Protein AF-J0C0W8-F1 (afdb_monomer_lite)

pLDDT: mean 83.26, std 13.8, range [44.22, 98.31]

Radius of gyration: 38.67 Å; chains: 1; bounding box: 86×27×111 Å

Sequence (160 aa):
MNKLSSDLSVNLEHGIELGINALSVILSKNPVTRPFALILQGLKPLLKDLLTLLPNIINSFFRNEEKECTKLENLIEVRVMPEIQHKLKKVLPGLFNEALQNSLKSLKDRCELEITHKKQEIALAQKEKEKHLNDLEVQKQALENKINALSDLEQQYLKD

Secondary structure (DSSP, 8-state):
-HHHHHHHHHHHHHHHHHHHHHHHHHHHTSTTTHHHHHHHHHTHHHHHHHHHHHHHHHTTSTT-HHHHHHHHHHHIIIIIHHHHHHHHHHHHHHHHHHHHHHHHHHHHHHHHHHHHHHHHHHHHHHHHHHHHHHHHHHHHHHHHHHHHHHHHHHHHHTT-

Organism: NCBI:txid992050

Foldseek 3Di:
DVVVLVVVLVVVLVVLVVVLVVVLVVQCVDLVSNLVSQVSVLCSVVVNVLSVVVSVLVVQPDDDHPVSVVVSVVCCVVPVVVVSVVVCVVRVVVSNVVSVVVSVVVVVVVVVVVVVVVVVVVVVVVVVVVVVVVVVVVVVVVVVVVVVVVVVVVVVVVVD

Structure (mmCIF, N/CA/C/O backbone):
data_AF-J0C0W8-F1
#
_entry.id   AF-J0C0W8-F1
#
loop_
_atom_site.group_PDB
_atom_site.id
_atom_site.type_symbol
_atom_site.label_atom_id
_atom_site.label_alt_id
_atom_site.label_comp_id
_atom_site.label_asym_id
_atom_site.label_entity_id
_atom_site.label_seq_id
_atom_site.pdbx_PDB_ins_code
_atom_site.Cartn_x
_atom_site.Cartn_y
_atom_site.Cartn_z
_atom_site.occupancy
_atom_site.B_iso_or_equiv
_atom_site.auth_seq_id
_atom_site.auth_comp_id
_atom_site.auth_asym_id
_atom_site.auth_atom_id
_atom_site.pdbx_PDB_model_num
ATOM 1 N N . MET A 1 1 ? 32.011 -12.591 -40.937 1.00 44.22 1 MET A N 1
ATOM 2 C CA . MET A 1 1 ? 31.834 -11.550 -39.897 1.00 44.22 1 MET A CA 1
ATOM 3 C C . MET A 1 1 ? 30.375 -11.371 -39.458 1.00 44.22 1 MET A C 1
ATOM 5 O O . MET A 1 1 ? 30.163 -11.284 -38.260 1.00 44.22 1 MET A O 1
ATOM 9 N N . ASN A 1 2 ? 29.364 -11.437 -40.342 1.00 50.75 2 ASN A N 1
ATOM 10 C CA . ASN A 1 2 ? 27.946 -11.239 -39.956 1.00 50.75 2 ASN A CA 1
ATOM 11 C C . ASN A 1 2 ? 27.383 -12.238 -38.922 1.00 50.75 2 ASN A C 1
ATOM 13 O O . ASN A 1 2 ? 26.553 -11.856 -38.109 1.00 50.75 2 ASN A O 1
ATOM 17 N N . LYS A 1 3 ? 27.854 -13.493 -38.915 1.00 48.34 3 LYS A N 1
ATOM 18 C CA . LYS A 1 3 ? 27.321 -14.554 -38.039 1.00 48.34 3 LYS A CA 1
ATOM 19 C C . LYS A 1 3 ? 27.706 -14.392 -36.557 1.00 48.34 3 LYS A C 1
ATOM 21 O O . LYS A 1 3 ? 26.943 -14.776 -35.686 1.00 48.34 3 LYS A O 1
ATOM 26 N N . LEU A 1 4 ? 28.866 -13.786 -36.279 1.00 48.06 4 LEU A N 1
ATOM 27 C CA . LEU A 1 4 ? 29.389 -13.578 -34.918 1.00 48.06 4 LEU A CA 1
ATOM 28 C C . LEU A 1 4 ? 28.708 -12.393 -34.220 1.00 48.06 4 LEU A C 1
ATOM 30 O O . LEU A 1 4 ? 28.414 -12.452 -33.033 1.00 48.06 4 LEU A O 1
ATOM 34 N N . SER A 1 5 ? 28.415 -11.332 -34.979 1.00 50.00 5 SER A N 1
ATOM 35 C CA . SER A 1 5 ? 27.689 -10.162 -34.476 1.00 50.00 5 SER A CA 1
ATOM 36 C C . SER A 1 5 ? 26.221 -10.492 -34.174 1.00 50.00 5 SER A C 1
ATOM 38 O O . SER A 1 5 ? 25.700 -10.049 -33.153 1.00 50.00 5 SER A O 1
ATOM 40 N N . SER A 1 6 ? 25.580 -11.339 -34.992 1.00 54.97 6 SER A N 1
ATOM 41 C CA . SER A 1 6 ? 24.215 -11.811 -34.728 1.00 54.97 6 SER A CA 1
ATOM 42 C C . SER A 1 6 ? 24.132 -12.754 -33.523 1.00 54.97 6 SER A C 1
ATOM 44 O O . SER A 1 6 ? 23.242 -12.581 -32.697 1.00 54.97 6 SER A O 1
ATOM 46 N N . ASP A 1 7 ? 25.064 -13.704 -33.372 1.00 55.84 7 ASP A N 1
ATOM 47 C CA . ASP A 1 7 ? 25.070 -14.637 -32.227 1.00 55.84 7 ASP A CA 1
ATOM 48 C C . ASP A 1 7 ? 25.348 -13.927 -30.894 1.00 55.84 7 ASP A C 1
ATOM 50 O O . ASP A 1 7 ? 24.752 -14.255 -29.867 1.00 55.84 7 ASP A O 1
ATOM 54 N N . LEU A 1 8 ? 26.232 -12.923 -30.901 1.00 57.09 8 LEU A N 1
ATOM 55 C CA . LEU A 1 8 ? 26.530 -12.113 -29.719 1.00 57.09 8 LEU A CA 1
ATOM 56 C C . LEU A 1 8 ? 25.330 -11.236 -29.323 1.00 57.09 8 LEU A C 1
ATOM 58 O O . LEU A 1 8 ? 25.002 -11.147 -28.143 1.00 57.09 8 LEU A O 1
ATOM 62 N N . SER A 1 9 ? 24.647 -10.633 -30.304 1.00 55.56 9 SER A N 1
ATOM 63 C CA . SER A 1 9 ? 23.453 -9.809 -30.074 1.00 55.56 9 SER A CA 1
ATOM 64 C C . SER A 1 9 ? 22.295 -10.616 -29.478 1.00 55.56 9 SER A C 1
ATOM 66 O O . SER A 1 9 ? 21.651 -10.154 -28.539 1.00 55.56 9 SER A O 1
ATOM 68 N N . VAL A 1 10 ? 22.044 -11.827 -29.989 1.00 59.91 10 VAL A N 1
ATOM 69 C CA . VAL A 1 10 ? 20.945 -12.695 -29.526 1.00 59.91 10 VAL A CA 1
ATOM 70 C C . VAL A 1 10 ? 21.222 -13.251 -28.123 1.00 59.91 10 VAL A C 1
ATOM 72 O O . VAL A 1 10 ? 20.333 -13.237 -27.270 1.00 59.91 10 VAL A O 1
ATOM 75 N N . ASN A 1 11 ? 22.459 -13.677 -27.839 1.00 65.94 11 ASN A N 1
ATOM 76 C CA . ASN A 1 11 ? 22.836 -14.156 -26.503 1.00 65.94 11 ASN A CA 1
ATOM 77 C C . ASN A 1 11 ? 22.800 -13.045 -25.442 1.00 65.94 11 ASN A C 1
ATOM 79 O O . ASN A 1 11 ? 22.401 -13.292 -24.303 1.00 65.94 11 ASN A O 1
ATOM 83 N N . LEU A 1 12 ? 23.180 -11.817 -25.807 1.00 67.44 12 LEU A N 1
ATOM 84 C CA . LEU A 1 12 ? 23.173 -10.682 -24.888 1.00 67.44 12 LEU A CA 1
ATOM 85 C C . LEU A 1 12 ? 21.748 -10.209 -24.563 1.00 67.44 12 LEU A C 1
ATOM 87 O O . LEU A 1 12 ? 21.450 -9.934 -23.400 1.00 67.44 12 LEU A O 1
ATOM 91 N N . GLU A 1 13 ? 20.850 -10.172 -25.554 1.00 72.25 13 GLU A N 1
ATOM 92 C CA . GLU A 1 13 ? 19.434 -9.861 -25.322 1.00 72.25 13 GLU A CA 1
ATOM 93 C C . GLU A 1 13 ? 18.785 -10.883 -24.384 1.00 72.25 13 GLU A C 1
ATOM 95 O O . GLU A 1 13 ? 18.139 -10.505 -23.402 1.00 72.25 13 GLU A O 1
ATOM 100 N N . HIS A 1 14 ? 19.016 -12.173 -24.636 1.00 78.75 14 HIS A N 1
ATOM 101 C CA . HIS A 1 14 ? 18.464 -13.237 -23.806 1.00 78.75 14 HIS A CA 1
ATOM 102 C C . HIS A 1 14 ? 19.017 -13.208 -22.370 1.00 78.75 14 HIS A C 1
ATOM 104 O O . HIS A 1 14 ? 18.257 -13.347 -21.410 1.00 78.75 14 HIS A O 1
ATOM 110 N N . GLY A 1 15 ? 20.320 -12.960 -22.202 1.00 77.31 15 GLY A N 1
ATOM 111 C CA . GLY A 1 15 ? 20.959 -12.857 -20.887 1.00 77.31 15 GLY A CA 1
ATOM 112 C C . GLY A 1 15 ? 20.448 -11.678 -20.054 1.00 77.31 15 GLY A C 1
ATOM 113 O O . GLY A 1 15 ? 20.179 -11.832 -18.861 1.00 77.31 15 GLY A O 1
ATOM 114 N N . ILE A 1 16 ? 20.247 -10.514 -20.677 1.00 77.81 16 ILE A N 1
ATOM 115 C CA . ILE A 1 16 ? 19.684 -9.334 -20.004 1.00 77.81 16 ILE A CA 1
ATOM 116 C C . ILE A 1 16 ? 18.225 -9.572 -19.622 1.00 77.81 16 ILE A C 1
ATOM 118 O O . ILE A 1 16 ? 17.816 -9.238 -18.511 1.00 77.81 16 ILE A O 1
ATOM 122 N N . GLU A 1 17 ? 17.442 -10.193 -20.503 1.00 83.06 17 GLU A N 1
ATOM 123 C CA . GLU A 1 17 ? 16.052 -10.532 -20.216 1.00 83.06 17 GLU A CA 1
ATOM 124 C C . GLU A 1 17 ? 15.927 -11.509 -19.035 1.00 83.06 17 GLU A C 1
ATOM 126 O O . GLU A 1 17 ? 15.124 -11.276 -18.127 1.00 83.06 17 GLU A O 1
ATOM 131 N N . LEU A 1 18 ? 16.764 -12.550 -18.991 1.00 84.50 18 LEU A N 1
ATOM 132 C CA . LEU A 1 18 ? 16.840 -13.479 -17.860 1.00 84.50 18 LEU A CA 1
ATOM 133 C C . LEU A 1 18 ? 17.275 -12.781 -16.565 1.00 84.50 18 LEU A C 1
ATOM 135 O O . LEU A 1 18 ? 16.657 -12.999 -15.521 1.00 84.50 18 LEU A O 1
ATOM 139 N N . GLY A 1 19 ? 18.289 -11.915 -16.627 1.00 83.12 19 GLY A N 1
ATOM 140 C CA . GLY A 1 19 ? 18.783 -11.163 -15.473 1.00 83.12 19 GLY A CA 1
ATOM 141 C C . GLY A 1 19 ? 17.731 -10.219 -14.886 1.00 83.12 19 GLY A C 1
ATOM 142 O O . GLY A 1 19 ? 17.496 -10.235 -13.678 1.00 83.12 19 GLY A O 1
ATOM 143 N N . ILE A 1 20 ? 17.038 -9.451 -15.734 1.00 85.31 20 ILE A N 1
ATOM 144 C CA . ILE A 1 20 ? 15.926 -8.576 -15.332 1.00 85.31 20 ILE A CA 1
ATOM 145 C C . ILE A 1 20 ? 14.825 -9.394 -14.660 1.00 85.31 20 ILE A C 1
ATOM 147 O O . ILE A 1 20 ? 14.388 -9.049 -13.565 1.00 85.31 20 ILE A O 1
ATOM 151 N N . ASN A 1 21 ? 14.398 -10.494 -15.285 1.00 86.19 21 ASN A N 1
ATOM 152 C CA . ASN A 1 21 ? 13.320 -11.323 -14.752 1.00 86.19 21 ASN A CA 1
ATOM 153 C C . ASN A 1 21 ? 13.704 -11.936 -13.394 1.00 86.19 21 ASN A C 1
ATOM 155 O O . ASN A 1 21 ? 12.905 -11.895 -12.457 1.00 86.19 21 ASN A O 1
ATOM 159 N N . ALA A 1 22 ? 14.931 -12.445 -13.253 1.00 87.31 22 ALA A N 1
ATOM 160 C CA . ALA A 1 22 ? 15.430 -12.997 -11.996 1.00 87.31 22 ALA A CA 1
ATOM 161 C C . ALA A 1 22 ? 15.478 -11.937 -10.883 1.00 87.31 22 ALA A C 1
ATOM 163 O O . ALA A 1 22 ? 14.977 -12.167 -9.780 1.00 87.31 22 ALA A O 1
ATOM 164 N N . LEU A 1 23 ? 16.014 -10.750 -11.179 1.00 85.44 23 LEU A N 1
ATOM 165 C CA . LEU A 1 23 ? 16.079 -9.640 -10.229 1.00 85.44 23 LEU A CA 1
ATOM 166 C C . LEU A 1 23 ? 14.687 -9.124 -9.856 1.00 85.44 23 LEU A C 1
ATOM 168 O O . LEU A 1 23 ? 14.426 -8.893 -8.678 1.00 85.44 23 LEU A O 1
ATOM 172 N N . SER A 1 24 ? 13.760 -9.012 -10.810 1.00 88.06 24 SER A N 1
ATOM 173 C CA . SER A 1 24 ? 12.370 -8.642 -10.526 1.00 88.06 24 SER A CA 1
ATOM 174 C C . SER A 1 24 ? 11.698 -9.645 -9.591 1.00 88.06 24 SER A C 1
ATOM 176 O O . SER A 1 24 ? 11.025 -9.230 -8.648 1.00 88.06 24 SER A O 1
ATOM 178 N N . VAL A 1 25 ? 11.908 -10.951 -9.791 1.00 89.44 25 VAL A N 1
ATOM 179 C CA . VAL A 1 25 ? 11.382 -11.982 -8.883 1.00 89.44 25 VAL A CA 1
ATOM 180 C C . VAL A 1 25 ? 11.968 -11.812 -7.482 1.00 89.44 25 VAL A C 1
ATOM 182 O O . VAL A 1 25 ? 11.212 -11.798 -6.513 1.00 89.44 25 VAL A O 1
ATOM 185 N N . ILE A 1 26 ? 13.282 -11.623 -7.356 1.00 88.44 26 ILE A N 1
ATOM 186 C CA . ILE A 1 26 ? 13.944 -11.434 -6.056 1.00 88.44 26 ILE A CA 1
ATOM 187 C C . ILE A 1 26 ? 13.412 -10.180 -5.345 1.00 88.44 26 ILE A C 1
ATOM 189 O O . ILE A 1 26 ? 13.010 -10.257 -4.185 1.00 88.44 26 ILE A O 1
ATOM 193 N N . LEU A 1 27 ? 13.338 -9.047 -6.046 1.00 86.12 27 LEU A N 1
ATOM 194 C CA . LEU A 1 27 ? 12.874 -7.772 -5.494 1.00 86.12 27 LEU A CA 1
ATOM 195 C C . LEU A 1 27 ? 11.382 -7.791 -5.138 1.00 86.12 27 LEU A C 1
ATOM 197 O O . LEU A 1 27 ? 10.968 -7.122 -4.194 1.00 86.12 27 LEU A O 1
ATOM 201 N N . SER A 1 28 ? 10.567 -8.572 -5.849 1.00 86.94 28 SER A N 1
ATOM 202 C CA . SER A 1 28 ? 9.129 -8.683 -5.572 1.00 86.94 28 SER A CA 1
ATOM 203 C C . SER A 1 28 ? 8.798 -9.426 -4.271 1.00 86.94 28 SER A C 1
ATOM 205 O O . SER A 1 28 ? 7.698 -9.255 -3.744 1.00 86.94 28 SER A O 1
ATOM 207 N N . LYS A 1 29 ? 9.739 -10.215 -3.727 1.00 88.31 29 LYS A N 1
ATOM 208 C CA . LYS A 1 29 ? 9.533 -11.002 -2.499 1.00 88.31 29 LYS A CA 1
ATOM 209 C C . LYS A 1 29 ? 9.468 -10.153 -1.232 1.00 88.31 29 LYS A C 1
ATOM 211 O O . LYS A 1 29 ? 8.808 -10.555 -0.279 1.00 88.31 29 LYS A O 1
ATOM 216 N N . ASN A 1 30 ? 10.141 -9.004 -1.198 1.00 82.06 30 ASN A N 1
ATOM 217 C CA . ASN A 1 30 ? 10.131 -8.114 -0.041 1.00 82.06 30 ASN A CA 1
ATOM 218 C C . ASN A 1 30 ? 9.236 -6.889 -0.328 1.00 82.06 30 ASN A C 1
ATOM 220 O O . ASN A 1 30 ? 9.442 -6.214 -1.340 1.00 82.06 30 ASN A O 1
ATOM 224 N N . PRO A 1 31 ? 8.259 -6.563 0.545 1.00 78.56 31 PRO A N 1
ATOM 225 C CA . PRO A 1 31 ? 7.378 -5.406 0.377 1.00 78.56 31 PRO A CA 1
ATOM 226 C C . PRO A 1 31 ? 8.115 -4.081 0.155 1.00 78.56 31 PRO A C 1
ATOM 228 O O . PRO A 1 31 ? 7.641 -3.248 -0.612 1.00 78.56 31 PRO A O 1
ATOM 231 N N 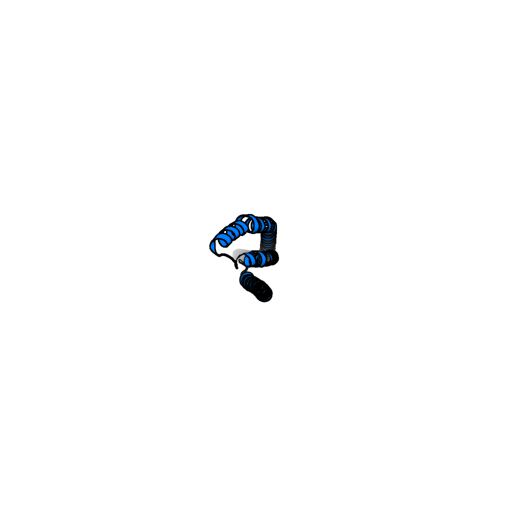. VAL A 1 32 ? 9.280 -3.902 0.786 1.00 80.31 32 VAL A N 1
ATOM 232 C CA . VAL A 1 32 ? 10.105 -2.689 0.674 1.00 80.31 32 VAL A CA 1
ATOM 233 C C . VAL A 1 32 ? 10.734 -2.579 -0.711 1.00 80.31 32 VAL A C 1
ATOM 235 O O . VAL A 1 32 ? 10.852 -1.485 -1.255 1.00 80.31 32 VAL A O 1
ATOM 238 N N . THR A 1 33 ? 11.119 -3.710 -1.307 1.00 83.94 33 THR A N 1
ATOM 239 C CA . THR A 1 33 ? 11.811 -3.726 -2.601 1.00 83.94 33 THR A CA 1
ATOM 240 C C . THR A 1 33 ? 10.885 -3.938 -3.796 1.00 83.94 33 THR A C 1
ATOM 242 O O . THR A 1 33 ? 11.288 -3.730 -4.940 1.00 83.94 33 THR A O 1
ATOM 245 N N . ARG A 1 34 ? 9.625 -4.305 -3.548 1.00 83.31 34 ARG A N 1
ATOM 246 C CA . ARG A 1 34 ? 8.601 -4.542 -4.571 1.00 83.31 34 ARG A CA 1
ATOM 247 C C . ARG A 1 34 ? 8.396 -3.370 -5.547 1.00 83.31 34 ARG A C 1
ATOM 249 O O . ARG A 1 34 ? 8.247 -3.651 -6.736 1.00 83.31 34 ARG A O 1
ATOM 256 N N . PRO A 1 35 ? 8.444 -2.088 -5.131 1.00 83.56 35 PRO A N 1
ATOM 257 C CA . PRO A 1 35 ? 8.370 -0.959 -6.062 1.00 83.56 35 PRO A CA 1
ATOM 258 C C . PRO A 1 35 ? 9.507 -0.960 -7.095 1.00 83.56 35 PRO A C 1
ATOM 260 O O . PRO A 1 35 ? 9.282 -0.670 -8.268 1.00 83.56 35 PRO A O 1
ATOM 263 N N . PHE A 1 36 ? 10.717 -1.366 -6.698 1.00 83.06 36 PHE A N 1
ATOM 264 C CA . PHE A 1 36 ? 11.862 -1.447 -7.609 1.00 83.06 36 PHE A CA 1
ATOM 265 C C . PHE A 1 36 ? 11.722 -2.577 -8.629 1.00 83.06 36 PHE A C 1
ATOM 267 O O . PHE A 1 36 ? 12.218 -2.442 -9.743 1.00 83.06 36 PHE A O 1
ATOM 274 N N . ALA A 1 37 ? 11.005 -3.656 -8.298 1.00 87.38 37 ALA A N 1
ATOM 275 C CA . ALA A 1 37 ? 10.701 -4.709 -9.264 1.00 87.38 37 ALA A CA 1
ATOM 276 C C . ALA A 1 37 ? 9.859 -4.174 -10.437 1.00 87.38 37 ALA A C 1
ATOM 278 O O . ALA A 1 37 ? 10.127 -4.532 -11.582 1.00 87.38 37 ALA A O 1
ATOM 279 N N . LEU A 1 38 ? 8.891 -3.292 -10.156 1.00 83.50 38 LEU A N 1
ATOM 280 C CA . LEU A 1 38 ? 8.044 -2.651 -11.170 1.00 83.50 38 LEU A CA 1
ATOM 281 C C . LEU A 1 38 ? 8.844 -1.676 -12.034 1.00 83.50 38 LEU A C 1
ATOM 283 O O . LEU A 1 38 ? 8.743 -1.711 -13.258 1.00 83.50 38 LEU A O 1
ATOM 287 N N . ILE A 1 39 ? 9.697 -0.861 -11.407 1.00 85.00 39 ILE A N 1
ATOM 288 C CA . ILE A 1 39 ? 10.589 0.055 -12.127 1.00 85.00 39 ILE A CA 1
ATOM 289 C C . ILE A 1 39 ? 11.524 -0.735 -13.051 1.00 85.00 39 ILE A C 1
ATOM 291 O O . ILE A 1 39 ? 11.662 -0.398 -14.224 1.00 85.00 39 ILE A O 1
ATOM 295 N N . LEU A 1 40 ? 12.122 -1.823 -12.558 1.00 85.81 40 LEU A N 1
ATOM 296 C CA . LEU A 1 40 ? 13.022 -2.664 -13.343 1.00 85.81 40 LEU A CA 1
ATOM 297 C C . LEU A 1 40 ? 12.313 -3.307 -14.546 1.00 85.81 40 LEU A C 1
ATOM 299 O O . LEU A 1 40 ? 12.869 -3.329 -15.643 1.00 85.81 40 LEU A O 1
ATOM 303 N N . GLN A 1 41 ? 11.071 -3.773 -14.374 1.00 85.12 41 GLN A N 1
ATOM 304 C CA . GLN A 1 41 ? 10.269 -4.288 -15.489 1.00 85.12 41 GLN A CA 1
ATOM 305 C C . GLN A 1 41 ? 9.922 -3.194 -16.501 1.00 85.12 41 GLN A C 1
ATOM 307 O O . GLN A 1 41 ? 10.035 -3.416 -17.706 1.00 85.12 41 GLN A O 1
ATOM 312 N N . GLY A 1 42 ? 9.568 -1.999 -16.028 1.00 84.62 42 GLY A N 1
ATOM 313 C CA . GLY A 1 42 ? 9.277 -0.849 -16.882 1.00 84.62 42 GLY A CA 1
ATOM 314 C C . GLY A 1 42 ? 10.482 -0.342 -17.679 1.00 84.62 42 GLY A C 1
ATOM 315 O O . GLY A 1 42 ? 10.311 0.250 -18.742 1.00 84.62 42 GLY A O 1
ATOM 316 N N . LEU A 1 43 ? 11.706 -0.610 -17.212 1.00 86.50 43 LEU A N 1
ATOM 317 C CA . LEU A 1 43 ? 12.948 -0.290 -17.921 1.00 86.50 43 LEU A CA 1
ATOM 318 C C . LEU A 1 43 ? 13.339 -1.329 -18.982 1.00 86.50 43 LEU A C 1
ATOM 320 O O . LEU A 1 43 ? 14.223 -1.064 -19.795 1.00 86.50 43 LEU A O 1
ATOM 324 N N . LYS A 1 44 ? 12.684 -2.493 -19.035 1.00 84.94 44 LYS A N 1
ATOM 325 C CA . LYS A 1 44 ? 12.996 -3.550 -20.009 1.00 84.94 44 LYS A CA 1
ATOM 326 C C . LYS A 1 44 ? 12.994 -3.070 -21.474 1.00 84.94 44 LYS A C 1
ATOM 328 O O . LYS A 1 44 ? 13.946 -3.404 -22.179 1.00 84.94 44 LYS A O 1
ATOM 333 N N . PRO A 1 45 ? 12.020 -2.267 -21.952 1.00 84.62 45 PRO A N 1
ATOM 334 C CA . PRO A 1 45 ? 12.033 -1.757 -23.326 1.00 84.62 45 PRO A CA 1
ATOM 335 C C . PRO A 1 45 ? 13.238 -0.853 -23.604 1.00 84.62 45 PRO A C 1
ATOM 337 O O . PRO A 1 45 ? 13.857 -0.957 -24.655 1.00 84.62 45 PRO A O 1
ATOM 340 N N . LEU A 1 46 ? 13.626 -0.022 -22.631 1.00 83.19 46 LEU A N 1
ATOM 341 C CA . LEU A 1 46 ? 14.802 0.842 -22.737 1.00 83.19 46 LEU A CA 1
ATOM 342 C C . LEU A 1 46 ? 16.093 0.025 -22.890 1.00 83.19 46 LEU A C 1
ATOM 344 O O . LEU A 1 46 ? 16.964 0.379 -23.680 1.00 83.19 46 LEU A O 1
ATOM 348 N N . LEU A 1 47 ? 16.220 -1.064 -22.132 1.00 80.44 47 LEU A N 1
ATOM 349 C CA . LEU A 1 47 ? 17.388 -1.942 -22.196 1.00 80.44 47 LEU A CA 1
ATOM 350 C C . LEU A 1 47 ? 17.459 -2.690 -23.535 1.00 80.44 47 LEU A C 1
ATOM 352 O O . LEU A 1 47 ? 18.551 -2.855 -24.074 1.00 80.44 47 LEU A O 1
ATOM 356 N N . LYS A 1 48 ? 16.311 -3.066 -24.113 1.00 80.12 48 LYS A N 1
ATOM 357 C CA . LYS A 1 48 ? 16.245 -3.622 -25.476 1.00 80.12 48 LYS A CA 1
ATOM 358 C C . LYS A 1 48 ? 16.643 -2.598 -26.532 1.00 80.12 48 LYS A C 1
ATOM 360 O O . LYS A 1 48 ? 17.478 -2.897 -27.378 1.00 80.12 48 LYS A O 1
ATOM 365 N N . ASP A 1 49 ? 16.128 -1.377 -26.440 1.00 79.50 49 ASP A N 1
ATOM 366 C CA . ASP A 1 49 ? 16.541 -0.281 -27.318 1.00 79.50 49 ASP A CA 1
ATOM 367 C C . ASP A 1 49 ? 18.057 -0.053 -27.254 1.00 79.50 49 ASP A C 1
ATOM 369 O O . ASP A 1 49 ? 18.707 0.108 -28.286 1.00 79.50 49 ASP A O 1
ATOM 373 N N . LEU A 1 50 ? 18.642 -0.087 -26.054 1.00 74.94 50 LEU A N 1
ATOM 374 C CA . LEU A 1 50 ? 20.081 0.079 -25.863 1.00 74.94 50 LEU A CA 1
ATOM 375 C C . LEU A 1 50 ? 20.893 -1.045 -26.526 1.00 74.94 50 LEU A C 1
ATOM 377 O O . LEU A 1 50 ? 21.942 -0.787 -27.118 1.00 74.94 50 LEU A O 1
ATOM 381 N N . LEU A 1 51 ? 20.388 -2.279 -26.488 1.00 75.38 51 LEU A N 1
ATOM 382 C CA . LEU A 1 51 ? 21.013 -3.416 -27.160 1.00 75.38 51 LEU A CA 1
ATOM 383 C C . LEU A 1 51 ? 21.056 -3.257 -28.678 1.00 75.38 51 LEU A C 1
ATOM 385 O O . LEU A 1 51 ? 22.022 -3.692 -29.295 1.00 75.38 51 LEU A O 1
ATOM 389 N N . THR A 1 52 ? 20.080 -2.581 -29.285 1.00 75.50 52 THR A N 1
ATOM 390 C CA . THR A 1 52 ? 20.104 -2.323 -30.736 1.00 75.50 52 THR A CA 1
ATOM 391 C C . THR A 1 52 ? 21.183 -1.319 -31.158 1.00 75.50 52 THR A C 1
ATOM 393 O O . THR A 1 52 ? 21.601 -1.310 -32.316 1.00 75.50 52 THR A O 1
ATOM 396 N N . LEU A 1 53 ? 21.688 -0.503 -30.226 1.00 70.25 53 LEU A N 1
ATOM 397 C CA . LEU A 1 53 ? 22.769 0.452 -30.485 1.00 70.25 53 LEU A CA 1
ATOM 398 C C . LEU A 1 53 ? 24.156 -0.214 -30.454 1.00 70.25 53 LEU A C 1
ATOM 400 O O . LEU A 1 53 ? 25.056 0.224 -31.169 1.00 70.25 53 LEU A O 1
ATOM 404 N N . LEU A 1 54 ? 24.322 -1.301 -29.692 1.00 69.19 54 LEU A N 1
ATOM 405 C CA . LEU A 1 54 ? 25.597 -2.007 -29.500 1.00 69.19 54 LEU A CA 1
ATOM 406 C C . LEU A 1 54 ? 26.224 -2.575 -30.793 1.00 69.19 54 LEU A C 1
ATOM 408 O O . LEU A 1 54 ? 27.416 -2.355 -30.997 1.00 69.19 54 LEU A O 1
ATOM 412 N N . PRO A 1 55 ? 25.498 -3.251 -31.705 1.00 66.81 55 PRO A N 1
ATOM 413 C CA . PRO A 1 55 ? 26.084 -3.806 -32.928 1.00 66.81 55 PRO A CA 1
ATOM 414 C C . PRO A 1 55 ? 26.749 -2.756 -33.827 1.00 66.81 55 PRO A C 1
ATOM 416 O O . PRO A 1 55 ? 27.832 -2.999 -34.355 1.00 66.81 55 PRO A O 1
ATOM 419 N N . ASN A 1 56 ? 26.147 -1.567 -33.954 1.00 62.72 56 ASN A N 1
ATOM 420 C CA . ASN A 1 56 ? 26.702 -0.456 -34.739 1.00 62.72 56 ASN A CA 1
ATOM 421 C C . ASN A 1 56 ? 28.002 0.095 -34.134 1.00 62.72 56 ASN A C 1
ATOM 423 O O . ASN A 1 56 ? 28.872 0.558 -34.864 1.00 62.72 56 ASN A O 1
ATOM 427 N N . ILE A 1 57 ? 28.119 0.015 -32.808 1.00 61.94 57 ILE A N 1
ATOM 428 C CA . ILE A 1 57 ? 29.268 0.460 -32.016 1.00 61.94 57 ILE A CA 1
ATOM 429 C C . ILE A 1 57 ? 30.394 -0.583 -32.061 1.00 61.94 57 ILE A C 1
ATOM 431 O O . ILE A 1 57 ? 31.559 -0.232 -32.190 1.00 61.94 57 ILE A O 1
ATOM 435 N N . ILE A 1 58 ? 30.066 -1.877 -32.004 1.00 61.62 58 ILE A N 1
ATOM 436 C CA . ILE A 1 58 ? 31.047 -2.974 -32.057 1.00 61.62 58 ILE A CA 1
ATOM 437 C C . ILE A 1 58 ? 31.681 -3.083 -33.456 1.00 61.62 58 ILE A C 1
ATOM 439 O O . ILE A 1 58 ? 32.864 -3.393 -33.585 1.00 61.62 58 ILE A O 1
ATOM 443 N N . ASN A 1 59 ? 30.928 -2.798 -34.523 1.00 60.25 59 ASN A N 1
ATOM 444 C CA . ASN A 1 59 ? 31.417 -2.945 -35.898 1.00 60.25 59 ASN A CA 1
ATOM 445 C C . ASN A 1 59 ? 32.525 -1.932 -36.273 1.00 60.25 59 ASN A C 1
ATOM 447 O O . ASN A 1 59 ? 33.296 -2.199 -37.194 1.00 60.25 59 ASN A O 1
ATOM 451 N N . SER A 1 60 ? 32.646 -0.799 -35.564 1.00 57.78 60 SER A N 1
ATOM 452 C CA . SER A 1 60 ? 33.716 0.193 -35.779 1.00 57.78 60 SER A CA 1
ATOM 453 C C . SER A 1 60 ? 35.071 -0.191 -35.164 1.00 57.78 60 SER A C 1
ATOM 455 O O . SER A 1 60 ? 36.073 0.436 -35.482 1.00 57.78 60 SER A O 1
ATOM 457 N N . PHE A 1 61 ? 35.144 -1.236 -34.331 1.00 53.62 61 PHE A N 1
ATOM 458 C CA . PHE A 1 61 ? 36.373 -1.599 -33.607 1.00 53.62 61 PHE A CA 1
ATOM 459 C C . PHE A 1 61 ? 37.442 -2.314 -34.446 1.00 53.62 61 PHE A C 1
ATOM 461 O O . PHE A 1 61 ? 38.634 -2.169 -34.195 1.00 53.62 61 PHE A O 1
ATOM 468 N N . PHE A 1 62 ? 37.058 -3.117 -35.437 1.00 58.44 62 PHE A N 1
ATOM 469 C CA . PHE A 1 62 ? 37.949 -4.161 -35.969 1.00 58.44 62 PHE A CA 1
ATOM 470 C C . PHE A 1 62 ? 38.966 -3.707 -37.041 1.00 58.44 62 PHE A C 1
ATOM 472 O O . PHE A 1 62 ? 39.355 -4.525 -37.876 1.00 58.44 62 PHE A O 1
ATOM 479 N N . ARG A 1 63 ? 39.407 -2.435 -37.080 1.00 58.09 63 ARG A N 1
ATOM 480 C CA . ARG A 1 63 ? 40.377 -1.979 -38.109 1.00 58.09 63 ARG A CA 1
ATOM 481 C C . ARG A 1 63 ? 41.548 -1.088 -37.663 1.00 58.09 63 ARG A C 1
ATOM 483 O O . ARG A 1 63 ? 42.507 -1.034 -38.428 1.00 58.09 63 ARG A O 1
ATOM 490 N N . ASN A 1 64 ? 41.532 -0.422 -36.500 1.00 60.72 64 ASN A N 1
ATOM 491 C CA . ASN A 1 64 ? 42.717 0.273 -35.949 1.00 60.72 64 ASN A CA 1
ATOM 492 C C . ASN A 1 64 ? 42.484 0.716 -34.486 1.00 60.72 64 ASN A C 1
ATOM 494 O O . ASN A 1 64 ? 41.655 1.584 -34.246 1.00 60.72 64 ASN A O 1
ATOM 498 N N . GLU A 1 65 ? 43.195 0.153 -33.507 1.00 61.72 65 GLU A N 1
ATOM 499 C CA . GLU A 1 65 ? 42.776 0.193 -32.089 1.00 61.72 65 GLU A CA 1
ATOM 500 C C . GLU A 1 65 ? 42.710 1.599 -31.456 1.00 61.72 65 GLU A C 1
ATOM 502 O O . GLU A 1 65 ? 41.727 1.923 -30.798 1.00 61.72 65 GLU A O 1
ATOM 507 N N . GLU A 1 66 ? 43.693 2.476 -31.676 1.00 62.06 66 GLU A N 1
ATOM 508 C CA . GLU A 1 66 ? 43.797 3.728 -30.900 1.00 62.06 66 GLU A CA 1
ATOM 509 C C . GLU A 1 66 ? 42.900 4.862 -31.432 1.00 62.06 66 GLU A C 1
ATOM 511 O O . GLU A 1 66 ? 42.123 5.459 -30.688 1.00 62.06 66 GLU A O 1
ATOM 516 N N . LYS A 1 67 ? 42.936 5.126 -32.747 1.00 65.19 67 LYS A N 1
ATOM 517 C CA . LYS A 1 67 ? 42.099 6.163 -33.384 1.00 65.19 67 LYS A CA 1
ATOM 518 C C . LYS A 1 67 ? 40.617 5.788 -33.430 1.00 65.19 67 LYS A C 1
ATOM 520 O O . LYS A 1 67 ? 39.772 6.682 -33.454 1.00 65.19 67 LYS A O 1
ATOM 525 N N . GLU A 1 68 ? 40.290 4.496 -33.472 1.00 66.12 68 GLU A N 1
ATOM 526 C CA . GLU A 1 68 ? 38.897 4.043 -33.427 1.00 66.12 68 GLU A CA 1
ATOM 527 C C . GLU A 1 68 ? 38.352 4.030 -31.990 1.00 66.12 68 GLU A C 1
ATOM 529 O O . GLU A 1 68 ? 37.176 4.338 -31.816 1.00 66.12 68 GLU A O 1
ATOM 534 N N . CYS A 1 69 ? 39.188 3.827 -30.959 1.00 63.75 69 CYS A N 1
ATOM 535 C CA . CYS A 1 69 ? 38.795 4.053 -29.559 1.00 63.75 69 CYS A CA 1
ATOM 536 C C . CYS A 1 69 ? 38.398 5.511 -29.295 1.00 63.75 69 CYS A C 1
ATOM 538 O O . CYS A 1 69 ? 37.351 5.763 -28.707 1.00 63.75 69 CYS A O 1
ATOM 540 N N . THR A 1 70 ? 39.151 6.493 -29.797 1.00 71.62 70 THR A N 1
ATOM 541 C CA . THR A 1 70 ? 38.775 7.907 -29.603 1.00 71.62 70 THR A CA 1
ATOM 542 C C . THR A 1 70 ? 37.495 8.268 -30.364 1.00 71.62 70 THR A C 1
ATOM 544 O O . THR A 1 70 ? 36.672 9.048 -29.889 1.00 71.62 70 THR A O 1
ATOM 547 N N . LYS A 1 71 ? 37.284 7.706 -31.562 1.00 73.00 71 LYS A N 1
ATOM 548 C CA . LYS A 1 71 ? 36.028 7.889 -32.317 1.00 73.00 71 LYS A CA 1
ATOM 549 C C . LYS A 1 71 ? 34.841 7.234 -31.618 1.00 73.00 71 LYS A C 1
ATOM 551 O O . LYS A 1 71 ? 33.739 7.775 -31.653 1.00 73.00 71 LYS A O 1
ATOM 556 N N . LEU A 1 72 ? 35.068 6.089 -30.990 1.00 71.88 72 LEU A N 1
ATOM 557 C CA . LEU A 1 72 ? 34.082 5.376 -30.199 1.00 71.88 72 LEU A CA 1
ATOM 558 C C . LEU A 1 72 ? 33.673 6.170 -28.962 1.00 71.88 72 LEU A C 1
ATOM 560 O O . LEU A 1 72 ? 32.480 6.346 -28.737 1.00 71.88 72 LEU A O 1
ATOM 564 N N . GLU A 1 73 ? 34.640 6.632 -28.173 1.00 70.75 73 GLU A N 1
ATOM 565 C CA . GLU A 1 73 ? 34.376 7.449 -26.988 1.00 70.75 73 GLU A CA 1
ATOM 566 C C . GLU A 1 73 ? 33.539 8.671 -27.372 1.00 70.75 73 GLU A C 1
ATOM 568 O O . GLU A 1 73 ? 32.488 8.902 -26.779 1.00 70.75 73 GLU A O 1
ATOM 573 N N . ASN A 1 74 ? 33.902 9.345 -28.469 1.00 80.56 74 ASN A N 1
ATOM 574 C CA . ASN A 1 74 ? 33.116 10.447 -29.022 1.00 80.56 74 ASN A CA 1
ATOM 575 C C . ASN A 1 74 ? 31.699 10.025 -29.458 1.00 80.56 74 ASN A C 1
ATOM 577 O O . ASN A 1 74 ? 30.737 10.744 -29.203 1.00 80.56 74 ASN A O 1
ATOM 581 N N . LEU A 1 75 ? 31.522 8.868 -30.108 1.00 78.75 75 LEU A N 1
ATOM 582 C CA . LEU A 1 75 ? 30.192 8.366 -30.484 1.00 78.75 75 LEU A CA 1
ATOM 583 C C . LEU A 1 75 ? 29.332 8.037 -29.257 1.00 78.75 75 LEU A C 1
ATOM 585 O O . LEU A 1 75 ? 28.127 8.307 -29.256 1.00 78.75 75 LEU A O 1
ATOM 589 N N . ILE A 1 76 ? 29.933 7.474 -28.211 1.00 78.62 76 ILE A N 1
ATOM 590 C CA . ILE A 1 76 ? 29.246 7.190 -26.954 1.00 78.62 76 ILE A CA 1
ATOM 591 C C . ILE A 1 76 ? 28.843 8.501 -26.280 1.00 78.62 76 ILE A C 1
ATOM 593 O O . ILE A 1 76 ? 27.682 8.658 -25.911 1.00 78.62 76 ILE A O 1
ATOM 597 N N . GLU A 1 77 ? 29.763 9.454 -26.170 1.00 79.69 77 GLU A N 1
ATOM 598 C CA . GLU A 1 77 ? 29.553 10.723 -25.478 1.00 79.69 77 GLU A CA 1
ATOM 599 C C . GLU A 1 77 ? 28.548 11.631 -26.196 1.00 79.69 77 GLU A C 1
ATOM 601 O O . GLU A 1 77 ? 27.674 12.214 -25.559 1.00 79.69 77 GLU A O 1
ATOM 606 N N . VAL A 1 78 ? 28.620 11.717 -27.525 1.00 83.81 78 VAL A N 1
ATOM 607 C CA . VAL A 1 78 ? 27.812 12.661 -28.311 1.00 83.81 78 VAL A CA 1
ATOM 608 C C . VAL A 1 78 ? 26.450 12.085 -28.697 1.00 83.81 78 VAL A C 1
ATOM 610 O O . VAL A 1 78 ? 25.497 12.841 -28.889 1.00 83.81 78 VAL A O 1
ATOM 613 N N . ARG A 1 79 ? 26.318 10.757 -28.819 1.00 78.19 79 ARG A N 1
ATOM 614 C CA . ARG A 1 79 ? 25.081 10.126 -29.311 1.00 78.19 79 ARG A CA 1
ATOM 615 C C . ARG A 1 79 ? 24.425 9.219 -28.284 1.00 78.19 79 ARG A C 1
ATOM 617 O O . ARG A 1 79 ? 23.264 9.425 -27.941 1.00 78.19 79 ARG A O 1
ATOM 624 N N . VAL A 1 80 ? 25.156 8.224 -27.793 1.00 78.50 80 VAL A N 1
ATOM 625 C CA . VAL A 1 80 ? 24.576 7.166 -26.952 1.00 78.50 80 VAL A CA 1
ATOM 626 C C . VAL A 1 80 ? 24.173 7.716 -25.585 1.00 78.50 80 VAL A C 1
ATOM 628 O O . VAL A 1 80 ? 23.044 7.513 -25.145 1.00 78.50 80 VAL A O 1
ATOM 631 N N . MET A 1 81 ? 25.062 8.467 -24.935 1.00 79.69 81 MET A N 1
ATOM 632 C CA . MET A 1 81 ? 24.818 9.067 -23.627 1.00 79.69 81 MET A CA 1
ATOM 633 C C . MET A 1 81 ? 23.619 10.034 -23.642 1.00 79.69 81 MET A C 1
ATOM 635 O O . MET A 1 81 ? 22.715 9.856 -22.818 1.00 79.69 81 MET A O 1
ATOM 639 N N . PRO A 1 82 ? 23.527 11.006 -24.570 1.00 87.75 82 PRO A N 1
ATOM 640 C CA . PRO A 1 82 ? 22.373 11.898 -24.655 1.00 87.75 82 PRO A CA 1
ATOM 641 C C . PRO A 1 82 ? 21.065 11.165 -24.959 1.00 87.75 82 PRO A C 1
ATOM 643 O O . PRO A 1 82 ? 20.031 11.500 -24.380 1.00 87.75 82 PRO A O 1
ATOM 646 N N . GLU A 1 83 ? 21.091 10.137 -25.814 1.00 83.56 83 GLU A N 1
ATOM 647 C CA . GLU A 1 83 ? 19.900 9.348 -26.142 1.00 83.56 83 GLU A CA 1
ATOM 648 C C . GLU A 1 83 ? 19.406 8.535 -24.935 1.00 83.56 83 GLU A C 1
ATOM 650 O O . GLU A 1 83 ? 18.212 8.563 -24.619 1.00 83.56 83 GLU A O 1
ATOM 655 N N . ILE A 1 84 ? 20.316 7.891 -24.194 1.00 83.31 84 ILE A N 1
ATOM 656 C CA . ILE A 1 84 ? 19.999 7.208 -22.930 1.00 83.31 84 ILE A CA 1
ATOM 657 C C . ILE A 1 84 ? 19.407 8.196 -21.929 1.00 83.31 84 ILE A C 1
ATOM 659 O O . ILE A 1 84 ? 18.358 7.925 -21.344 1.00 83.31 84 ILE A O 1
ATOM 663 N N . GLN A 1 85 ? 20.045 9.354 -21.739 1.00 82.62 85 GLN A N 1
ATOM 664 C CA . GLN A 1 85 ? 19.556 10.377 -20.817 1.00 82.62 85 GLN A CA 1
ATOM 665 C C . GLN A 1 85 ? 18.161 10.867 -21.206 1.00 82.62 85 GLN A C 1
ATOM 667 O O . GLN A 1 85 ? 17.304 11.010 -20.335 1.00 82.62 85 GLN A O 1
ATOM 672 N N . HIS A 1 86 ? 17.911 11.110 -22.494 1.00 89.31 86 HIS A N 1
ATOM 673 C CA . HIS A 1 86 ? 16.608 11.543 -22.985 1.00 89.31 86 HIS A CA 1
ATOM 674 C C . HIS A 1 86 ? 15.528 10.488 -22.717 1.00 89.31 86 HIS A C 1
ATOM 676 O O . HIS A 1 86 ? 14.483 10.800 -22.138 1.00 89.31 86 HIS A O 1
ATOM 682 N N . LYS A 1 87 ? 15.791 9.225 -23.075 1.00 86.19 87 LYS A N 1
ATOM 683 C CA . LYS A 1 87 ? 14.837 8.131 -22.868 1.00 86.19 87 LYS A CA 1
ATOM 684 C C . LYS A 1 87 ? 14.594 7.859 -21.376 1.00 86.19 87 LYS A C 1
ATOM 686 O O . LYS A 1 87 ? 13.442 7.709 -20.972 1.00 86.19 87 LYS A O 1
ATOM 691 N N . LEU A 1 88 ? 15.634 7.885 -20.536 1.00 85.81 88 LEU A N 1
ATOM 692 C CA . LEU A 1 88 ? 15.499 7.746 -19.080 1.00 85.81 88 LEU A CA 1
ATOM 693 C C . LEU A 1 88 ? 14.689 8.889 -18.466 1.00 85.81 88 LEU A C 1
ATOM 695 O O . LEU A 1 88 ? 13.762 8.626 -17.705 1.00 85.81 88 LEU A O 1
ATOM 699 N N . LYS A 1 89 ? 14.979 10.147 -18.824 1.00 89.00 89 LYS A N 1
ATOM 700 C CA . LYS A 1 89 ? 14.216 11.313 -18.342 1.00 89.00 89 LYS A CA 1
ATOM 701 C C . LYS A 1 89 ? 12.736 11.233 -18.712 1.00 89.00 89 LYS A C 1
ATOM 703 O O . LYS A 1 89 ? 11.905 11.735 -17.964 1.00 89.00 89 LYS A O 1
ATOM 708 N N . LYS A 1 90 ? 12.403 10.601 -19.840 1.00 89.31 90 LYS A N 1
ATOM 709 C CA . LYS A 1 90 ? 11.018 10.409 -20.283 1.00 89.31 90 LYS A CA 1
ATOM 710 C C . LYS A 1 90 ? 10.301 9.289 -19.523 1.00 89.31 90 LYS A C 1
ATOM 712 O O . LYS A 1 90 ? 9.137 9.447 -19.174 1.00 89.31 90 LYS A O 1
ATOM 717 N N . VAL A 1 91 ? 10.974 8.163 -19.284 1.00 87.44 91 VAL A N 1
ATOM 718 C CA . VAL A 1 91 ? 10.342 6.943 -18.750 1.00 87.44 91 VAL A CA 1
ATOM 719 C C . VAL A 1 91 ? 10.368 6.887 -17.219 1.00 87.44 91 VAL A C 1
ATOM 721 O O . VAL A 1 91 ? 9.375 6.495 -16.606 1.00 87.44 91 VAL A O 1
ATOM 724 N N . LEU A 1 92 ? 11.465 7.312 -16.580 1.00 88.06 92 LEU A N 1
ATOM 725 C CA . LEU A 1 92 ? 11.639 7.182 -15.129 1.00 88.06 92 LEU A CA 1
ATOM 726 C C . LEU A 1 92 ? 10.549 7.886 -14.309 1.00 88.06 92 LEU A C 1
ATOM 728 O O . LEU A 1 92 ? 10.014 7.236 -13.410 1.00 88.06 92 LEU A O 1
ATOM 732 N N . PRO A 1 93 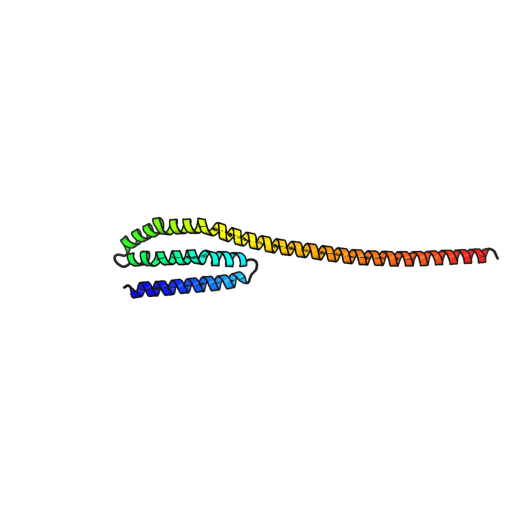? 10.163 9.151 -14.584 1.00 91.88 93 PRO A N 1
ATOM 733 C CA . PRO A 1 93 ? 9.157 9.826 -13.765 1.00 91.88 93 PRO A CA 1
ATOM 734 C C . PRO A 1 93 ? 7.820 9.081 -13.739 1.00 91.88 93 PRO A C 1
ATOM 736 O O . PRO A 1 93 ? 7.199 8.983 -12.684 1.00 91.88 93 PRO A O 1
ATOM 739 N N . GLY A 1 94 ? 7.407 8.506 -14.875 1.00 91.12 94 GLY A N 1
ATOM 740 C CA . GLY A 1 94 ? 6.184 7.709 -14.975 1.00 91.12 94 GLY A CA 1
ATOM 741 C C . GLY A 1 94 ? 6.249 6.441 -14.124 1.00 91.12 94 GLY A C 1
ATOM 742 O O . GLY A 1 94 ? 5.355 6.211 -13.314 1.00 91.12 94 GLY A O 1
ATOM 743 N N . LEU A 1 95 ? 7.339 5.675 -14.241 1.00 89.12 95 LEU A N 1
ATOM 744 C CA . LEU A 1 95 ? 7.531 4.433 -13.482 1.00 89.12 95 LEU A CA 1
ATOM 745 C C . LEU A 1 95 ? 7.606 4.673 -11.972 1.00 89.12 95 LEU A C 1
ATOM 747 O O . LEU A 1 95 ? 6.994 3.941 -11.195 1.00 89.12 95 LEU A O 1
ATOM 751 N N . PHE A 1 96 ? 8.335 5.708 -11.547 1.00 89.19 96 PHE A N 1
ATOM 752 C CA . PHE A 1 96 ? 8.407 6.074 -10.134 1.00 89.19 96 PHE A CA 1
ATOM 753 C C . PHE A 1 96 ? 7.054 6.547 -9.611 1.00 89.19 96 PHE A C 1
ATOM 755 O O . PHE A 1 96 ? 6.652 6.127 -8.528 1.00 89.19 96 PHE A O 1
ATOM 762 N N . ASN A 1 97 ? 6.335 7.380 -10.367 1.00 92.69 97 ASN A N 1
ATOM 763 C CA . ASN A 1 97 ? 5.023 7.853 -9.945 1.00 92.69 97 ASN A CA 1
ATOM 764 C C . ASN A 1 97 ? 4.027 6.693 -9.829 1.00 92.69 97 ASN A C 1
ATOM 766 O O . ASN A 1 97 ? 3.343 6.587 -8.821 1.00 92.69 97 ASN A O 1
ATOM 770 N N . GLU A 1 98 ? 3.986 5.777 -10.796 1.00 90.00 98 GLU A N 1
ATOM 771 C CA . GLU A 1 98 ? 3.132 4.589 -10.724 1.00 90.00 98 GLU A CA 1
ATOM 772 C C . GLU A 1 98 ? 3.463 3.722 -9.500 1.00 90.00 98 GLU A C 1
ATOM 774 O O . GLU A 1 98 ? 2.576 3.358 -8.723 1.00 90.00 98 GLU A O 1
ATOM 779 N N . ALA A 1 99 ? 4.748 3.437 -9.277 1.00 88.62 99 ALA A N 1
ATOM 780 C CA . ALA A 1 99 ? 5.191 2.650 -8.134 1.00 88.62 99 ALA A CA 1
ATOM 781 C C . ALA A 1 99 ? 4.837 3.326 -6.794 1.00 88.62 99 ALA A C 1
ATOM 783 O O . ALA A 1 99 ? 4.393 2.653 -5.857 1.00 88.62 99 ALA A O 1
ATOM 784 N N . LEU A 1 100 ? 4.976 4.654 -6.709 1.00 89.19 100 LEU A N 1
ATOM 785 C CA . LEU A 1 100 ? 4.591 5.447 -5.540 1.00 89.19 100 LEU A CA 1
ATOM 786 C C . LEU A 1 100 ? 3.077 5.446 -5.323 1.00 89.19 100 LEU A C 1
ATOM 788 O O . LEU A 1 100 ? 2.636 5.187 -4.207 1.00 89.19 100 LEU A O 1
ATOM 792 N N . GLN A 1 101 ? 2.281 5.676 -6.369 1.00 92.38 101 GLN A N 1
ATOM 793 C CA . GLN A 1 101 ? 0.818 5.679 -6.288 1.00 92.38 101 GLN A CA 1
ATOM 794 C C . GLN A 1 101 ? 0.283 4.323 -5.824 1.00 92.38 101 GLN A C 1
ATOM 796 O O . GLN A 1 101 ? -0.537 4.258 -4.908 1.00 92.38 101 GLN A O 1
ATOM 801 N N . ASN A 1 102 ? 0.803 3.229 -6.383 1.00 90.44 102 ASN A N 1
ATOM 802 C CA . ASN A 1 102 ? 0.427 1.877 -5.975 1.00 90.44 102 ASN A CA 1
ATOM 803 C C . ASN A 1 102 ? 0.801 1.595 -4.511 1.00 90.44 102 ASN A C 1
ATOM 805 O O . ASN A 1 102 ? 0.008 1.018 -3.763 1.00 90.44 102 ASN A O 1
ATOM 809 N N . SER A 1 103 ? 1.984 2.043 -4.082 1.00 87.94 103 SER A N 1
ATOM 810 C CA . SER A 1 103 ? 2.444 1.882 -2.697 1.00 87.94 103 SER A CA 1
ATOM 811 C C . SER A 1 103 ? 1.594 2.690 -1.713 1.00 87.94 103 SER A C 1
ATOM 813 O O . SER A 1 103 ? 1.175 2.158 -0.684 1.00 87.94 103 SER A O 1
ATOM 815 N N . LEU A 1 104 ? 1.289 3.949 -2.042 1.00 92.38 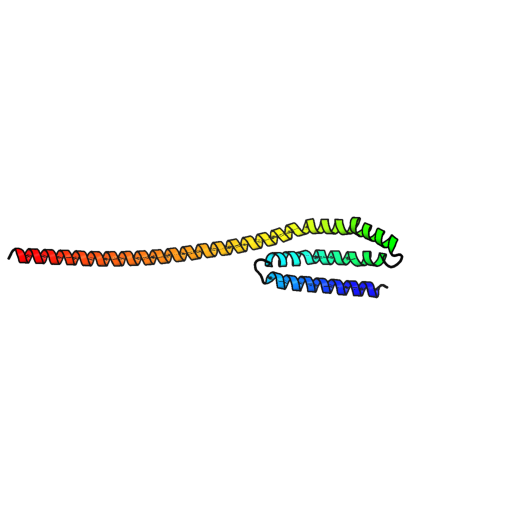104 LEU A N 1
ATOM 816 C CA . LEU A 1 104 ? 0.446 4.830 -1.233 1.00 92.38 104 LEU A CA 1
ATOM 817 C C . LEU A 1 104 ? -0.981 4.301 -1.124 1.00 92.38 104 LEU A C 1
ATOM 819 O O . LEU A 1 104 ? -1.530 4.273 -0.026 1.00 92.38 104 LEU A O 1
ATOM 823 N N . LYS A 1 105 ? -1.559 3.825 -2.231 1.00 94.06 105 LYS A N 1
ATOM 824 C CA . LYS A 1 105 ? -2.886 3.206 -2.233 1.00 94.06 105 LYS A CA 1
ATOM 825 C C . LYS A 1 105 ? -2.925 1.984 -1.315 1.00 94.06 105 LYS A C 1
ATOM 827 O O . LYS A 1 105 ? -3.752 1.922 -0.418 1.00 94.06 105 LYS A O 1
ATOM 832 N N . SER A 1 106 ? -1.966 1.070 -1.456 1.00 89.69 106 SER A N 1
ATOM 833 C CA . SER A 1 106 ? -1.878 -0.118 -0.598 1.00 89.69 106 SER A CA 1
ATOM 834 C C . SER A 1 106 ? -1.669 0.221 0.886 1.00 89.69 106 SER A C 1
ATOM 836 O O . SER A 1 106 ? -2.171 -0.477 1.769 1.00 89.69 106 SER A O 1
ATOM 838 N N . LEU A 1 107 ? -0.909 1.275 1.193 1.00 92.00 107 LEU A N 1
ATOM 839 C CA . LEU A 1 107 ? -0.754 1.763 2.564 1.00 92.00 107 LEU A CA 1
ATOM 840 C C . LEU A 1 107 ? -2.063 2.348 3.104 1.00 92.00 107 LEU A C 1
ATOM 842 O O . LEU A 1 107 ? -2.451 2.017 4.223 1.00 92.00 107 LEU A O 1
ATOM 846 N N . LYS A 1 108 ? -2.745 3.173 2.305 1.00 95.56 108 LYS A N 1
ATOM 847 C CA . LYS A 1 108 ? -4.035 3.768 2.653 1.00 95.56 108 LYS A CA 1
ATOM 848 C C . LYS A 1 108 ? -5.078 2.689 2.943 1.00 95.56 108 LYS A C 1
ATOM 8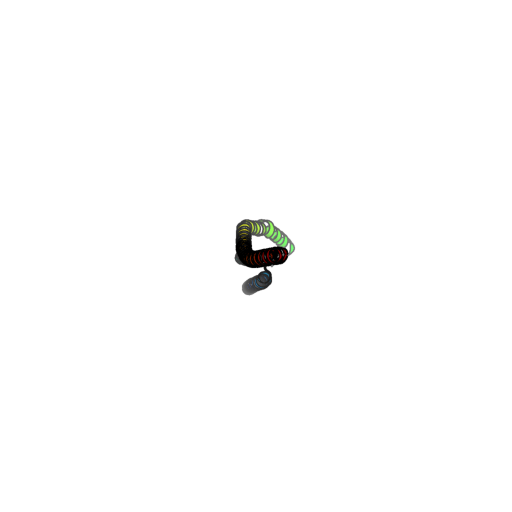50 O O . LYS A 1 108 ? -5.659 2.712 4.021 1.00 95.56 108 LYS A O 1
ATOM 855 N N . ASP A 1 109 ? -5.244 1.723 2.043 1.00 96.44 109 ASP A N 1
ATOM 856 C CA . ASP A 1 109 ? -6.244 0.656 2.175 1.00 96.44 109 ASP A CA 1
ATOM 857 C C . ASP A 1 109 ? -6.022 -0.167 3.460 1.00 96.44 109 ASP A C 1
ATOM 859 O O . ASP A 1 109 ? -6.966 -0.481 4.184 1.00 96.44 109 ASP A O 1
ATOM 863 N N . ARG A 1 110 ? -4.759 -0.467 3.800 1.00 95.25 110 ARG A N 1
ATOM 864 C CA . ARG A 1 110 ? -4.411 -1.153 5.059 1.00 95.25 110 ARG A CA 1
ATOM 865 C C . ARG A 1 110 ? -4.720 -0.304 6.289 1.00 95.25 110 ARG A C 1
ATOM 867 O O . ARG A 1 110 ? -5.268 -0.822 7.255 1.00 95.25 110 ARG A O 1
ATOM 874 N N . CYS A 1 111 ? -4.396 0.986 6.246 1.00 96.56 111 CYS A N 1
ATOM 875 C CA . CYS A 1 111 ? -4.685 1.911 7.338 1.00 96.56 111 CYS A CA 1
ATOM 876 C C . CYS A 1 111 ? -6.199 2.036 7.579 1.00 96.56 111 CYS A C 1
ATOM 878 O O . CYS A 1 111 ? -6.660 1.938 8.714 1.00 96.56 111 CYS A O 1
ATOM 880 N N . GLU A 1 112 ? -6.994 2.184 6.516 1.00 98.00 112 GLU A N 1
ATOM 881 C CA . GLU A 1 112 ? -8.457 2.254 6.607 1.00 98.00 112 GLU A CA 1
ATOM 882 C C . GLU A 1 112 ? -9.062 0.968 7.186 1.00 98.00 112 GLU A C 1
ATOM 884 O O . GLU A 1 112 ? -9.966 1.031 8.029 1.00 98.00 112 GLU A O 1
ATOM 889 N N . LEU A 1 113 ? -8.527 -0.193 6.795 1.00 97.94 113 LEU A N 1
ATOM 890 C CA . LEU A 1 113 ? -8.931 -1.484 7.344 1.00 97.94 113 LEU A CA 1
ATOM 891 C C . LEU A 1 113 ? -8.621 -1.586 8.846 1.00 97.94 113 LEU A C 1
ATOM 893 O O . LEU A 1 113 ? -9.508 -1.931 9.628 1.00 97.94 113 LEU A O 1
ATOM 897 N N . GLU A 1 114 ? -7.401 -1.240 9.266 1.00 97.12 114 GLU A N 1
ATOM 898 C CA . GLU A 1 114 ? -6.999 -1.276 10.679 1.00 97.12 114 GLU A CA 1
ATOM 899 C C . GLU A 1 114 ? -7.809 -0.303 11.543 1.00 97.12 114 GLU A C 1
ATOM 901 O O . GLU A 1 114 ? -8.238 -0.659 12.643 1.00 97.12 114 GLU A O 1
ATOM 906 N N . ILE A 1 115 ? -8.073 0.910 11.045 1.00 98.00 115 ILE A N 1
ATOM 907 C CA . ILE A 1 115 ? -8.916 1.891 11.741 1.00 98.00 115 ILE A CA 1
ATOM 908 C C . ILE A 1 115 ? -10.331 1.338 11.923 1.00 98.00 115 ILE A C 1
ATOM 910 O O . ILE A 1 115 ? -10.909 1.466 13.004 1.00 98.00 115 ILE A O 1
ATOM 914 N N . THR A 1 116 ? -10.899 0.726 10.883 1.00 98.12 116 THR A N 1
ATOM 915 C CA . THR A 1 116 ? -12.250 0.151 10.938 1.00 98.12 116 THR A CA 1
ATOM 916 C C . THR A 1 116 ? -12.321 -0.995 11.942 1.00 98.12 116 THR A C 1
ATOM 918 O O . THR A 1 116 ? -13.223 -1.014 12.779 1.00 98.12 116 THR A O 1
ATOM 921 N N . HIS A 1 117 ? -11.336 -1.894 11.920 1.00 98.19 117 HIS A N 1
ATOM 922 C CA . HIS A 1 117 ? -11.237 -2.998 12.871 1.00 98.19 117 HIS A CA 1
ATOM 923 C C . HIS A 1 117 ? -11.150 -2.495 14.317 1.00 98.19 117 HIS A C 1
ATOM 925 O O . HIS A 1 117 ? -11.955 -2.882 15.161 1.00 98.19 117 HIS A O 1
ATOM 931 N N . LYS A 1 118 ? -10.252 -1.541 14.599 1.00 98.31 118 LYS A N 1
ATOM 932 C CA . LYS A 1 118 ? -10.109 -0.964 15.946 1.00 98.31 118 LYS A CA 1
ATOM 933 C C . LYS A 1 118 ? -11.377 -0.268 16.431 1.00 98.31 118 LYS A C 1
ATOM 935 O O . LYS A 1 118 ? -11.718 -0.364 17.606 1.00 98.31 118 LYS A O 1
ATOM 940 N N . LYS A 1 119 ? -12.108 0.418 15.545 1.00 98.25 119 LYS A N 1
ATOM 941 C CA . LYS A 1 119 ? -13.408 1.015 15.895 1.00 98.25 119 LYS A CA 1
ATOM 942 C C . LYS A 1 119 ? -14.427 -0.048 16.313 1.00 98.25 119 LYS A C 1
ATOM 944 O O . LYS A 1 119 ? -15.158 0.174 17.274 1.00 98.25 119 LYS A O 1
ATOM 949 N N . GLN A 1 120 ? -14.466 -1.186 15.622 1.00 98.19 120 GLN A N 1
ATOM 950 C CA . GLN A 1 120 ? -15.351 -2.301 15.971 1.00 98.19 120 GLN A CA 1
ATOM 951 C C . GLN A 1 120 ? -14.962 -2.936 17.311 1.00 98.19 120 GLN A C 1
ATOM 953 O O . GLN A 1 120 ? -15.838 -3.151 18.146 1.00 98.19 120 GLN A O 1
ATOM 958 N N . GLU A 1 121 ? -13.668 -3.165 17.553 1.00 97.75 121 GLU A N 1
ATOM 959 C CA . GLU A 1 121 ? -13.166 -3.670 18.840 1.00 97.75 121 GLU A CA 1
ATOM 960 C C . GLU A 1 121 ? -13.568 -2.753 20.004 1.00 97.75 121 GLU A C 1
ATOM 962 O O . GLU A 1 121 ? -14.081 -3.223 21.018 1.00 97.75 121 GLU A O 1
ATOM 967 N N . ILE A 1 122 ? -13.405 -1.434 19.840 1.00 98.25 122 ILE A N 1
ATOM 968 C CA . ILE A 1 122 ? -13.805 -0.447 20.852 1.00 98.25 122 ILE A CA 1
ATOM 969 C C . ILE A 1 122 ? -15.316 -0.498 21.099 1.00 98.25 122 ILE A C 1
ATOM 971 O O . ILE A 1 122 ? -15.737 -0.501 22.253 1.00 98.25 122 ILE A O 1
ATOM 975 N N . ALA A 1 123 ? -16.134 -0.562 20.045 1.00 98.25 123 ALA A N 1
ATOM 976 C CA . ALA A 1 123 ? -17.589 -0.618 20.182 1.00 98.25 123 ALA A CA 1
ATOM 977 C C . ALA A 1 123 ? -18.053 -1.884 20.924 1.00 98.25 123 ALA A C 1
ATOM 979 O O . ALA A 1 123 ? -18.944 -1.816 21.772 1.00 98.25 123 ALA A O 1
ATOM 980 N N . LEU A 1 124 ? -17.430 -3.034 20.645 1.00 98.31 124 LEU A N 1
ATOM 981 C CA . LEU A 1 124 ? -17.710 -4.284 21.353 1.00 98.31 124 LEU A CA 1
ATOM 982 C C . LEU A 1 124 ? -17.319 -4.192 22.832 1.00 98.31 124 LEU A C 1
ATOM 984 O O . LEU A 1 124 ? -18.141 -4.503 23.693 1.00 98.31 124 LEU A O 1
ATOM 988 N N . ALA A 1 125 ? -16.120 -3.687 23.130 1.00 97.75 125 ALA A N 1
ATOM 989 C CA . ALA A 1 125 ? -15.655 -3.503 24.504 1.00 97.75 125 ALA A CA 1
ATOM 990 C C . ALA A 1 125 ? -16.535 -2.515 25.293 1.00 97.75 125 ALA A C 1
ATOM 992 O O . ALA A 1 125 ? -16.822 -2.729 26.471 1.00 97.75 125 ALA A O 1
ATOM 993 N N . GLN A 1 126 ? -17.005 -1.440 24.650 1.00 97.88 126 GLN A N 1
ATOM 994 C CA . GLN A 1 126 ? -17.940 -0.489 25.258 1.00 97.88 126 GLN A CA 1
ATOM 995 C C . GLN A 1 126 ? -19.282 -1.146 25.588 1.00 97.88 126 GLN A C 1
ATOM 997 O O . GLN A 1 126 ? -19.777 -0.975 26.700 1.00 97.88 126 GLN A O 1
ATOM 1002 N N . LYS A 1 127 ? -19.834 -1.939 24.665 1.00 97.75 127 LYS A N 1
ATOM 1003 C CA . LYS A 1 127 ? -21.094 -2.663 24.874 1.00 97.75 127 LYS A CA 1
ATOM 1004 C C . LYS A 1 127 ? -20.995 -3.679 26.014 1.00 97.75 127 LYS A C 1
ATOM 1006 O O . LYS A 1 127 ? -21.921 -3.808 26.812 1.00 97.75 127 LYS A O 1
ATOM 1011 N N . GLU A 1 128 ? -19.882 -4.401 26.101 1.00 97.56 128 GLU A N 1
ATOM 1012 C CA . GLU A 1 128 ? -19.627 -5.338 27.199 1.00 97.56 128 GLU A CA 1
ATOM 1013 C C . GLU A 1 128 ? -19.518 -4.606 28.543 1.00 97.56 128 GLU A C 1
ATOM 1015 O O . GLU A 1 128 ? -20.169 -4.993 29.515 1.00 97.56 128 GLU A O 1
ATOM 1020 N N . LYS A 1 129 ? -18.787 -3.485 28.587 1.00 97.56 129 LYS A N 1
ATOM 1021 C CA . LYS A 1 129 ? -18.687 -2.641 29.784 1.00 97.56 129 LYS A CA 1
ATOM 1022 C C . LYS A 1 129 ? -20.047 -2.093 30.230 1.00 97.56 129 LYS A C 1
ATOM 1024 O O . LYS A 1 129 ? -20.323 -2.075 31.425 1.00 97.56 129 LYS A O 1
ATOM 1029 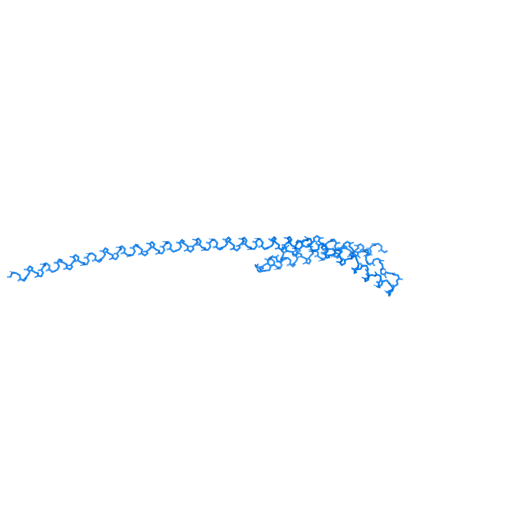N N . GLU A 1 130 ? -20.888 -1.653 29.297 1.00 97.69 130 GLU A N 1
ATOM 1030 C CA . GLU A 1 130 ? -22.237 -1.155 29.592 1.00 97.69 130 GLU A CA 1
ATOM 1031 C C . GLU A 1 130 ? -23.135 -2.256 30.168 1.00 97.69 130 GLU A C 1
ATOM 1033 O O . GLU A 1 130 ? -23.827 -2.036 31.160 1.00 97.69 130 GLU A O 1
ATOM 1038 N N . LYS A 1 131 ? -23.062 -3.474 29.618 1.00 97.31 131 LYS A N 1
ATOM 1039 C CA . LYS A 1 131 ? -23.758 -4.633 30.188 1.00 97.31 131 LYS A CA 1
ATOM 1040 C C . LYS A 1 131 ? -23.314 -4.899 31.629 1.00 97.31 131 LYS A C 1
ATOM 1042 O O . LYS A 1 131 ? -24.160 -5.025 32.508 1.00 97.31 131 LYS A O 1
ATOM 1047 N N . HIS A 1 132 ? -22.005 -4.933 31.880 1.00 97.44 132 HIS A N 1
ATOM 1048 C CA . HIS A 1 132 ? -21.477 -5.138 33.230 1.00 97.44 132 HIS A CA 1
ATOM 1049 C C . HIS A 1 132 ? -21.885 -4.031 34.207 1.00 97.44 132 HIS A C 1
ATOM 1051 O O . HIS A 1 132 ? -22.157 -4.322 35.369 1.00 97.44 132 HIS A O 1
ATOM 1057 N N . LEU A 1 133 ? -21.952 -2.777 33.751 1.00 97.56 133 LEU A N 1
ATOM 1058 C CA . LEU A 1 133 ? -22.433 -1.661 34.564 1.00 97.56 133 LEU A CA 1
ATOM 1059 C C . LEU A 1 133 ? -23.897 -1.864 34.976 1.00 97.56 133 LEU A C 1
ATOM 1061 O O . LEU A 1 133 ? -24.227 -1.720 36.149 1.00 97.56 133 LEU A O 1
ATOM 1065 N N . ASN A 1 134 ? -24.756 -2.241 34.027 1.00 97.62 134 ASN A N 1
ATOM 1066 C CA . ASN A 1 134 ? -26.172 -2.488 34.297 1.00 97.62 134 ASN A CA 1
ATOM 1067 C C . ASN A 1 134 ? -26.365 -3.651 35.280 1.00 97.62 134 ASN A C 1
ATOM 1069 O O . ASN A 1 134 ? -27.153 -3.537 36.218 1.00 97.62 134 ASN A O 1
ATOM 1073 N N . ASP A 1 135 ? -25.608 -4.739 35.113 1.00 97.62 135 ASP A N 1
ATOM 1074 C CA . ASP A 1 135 ? -25.643 -5.883 36.031 1.00 97.62 135 ASP A CA 1
ATOM 1075 C C . ASP A 1 135 ? -25.225 -5.476 37.459 1.00 97.62 135 ASP A C 1
ATOM 1077 O O . ASP A 1 135 ? -25.830 -5.924 38.437 1.00 97.62 135 ASP A O 1
ATOM 1081 N N . LEU A 1 136 ? -24.217 -4.605 37.594 1.00 97.69 136 LEU A N 1
ATOM 1082 C CA . LEU A 1 136 ? -23.779 -4.071 38.888 1.00 97.69 136 LEU A CA 1
ATOM 1083 C C . LEU A 1 136 ? -24.834 -3.168 39.537 1.00 97.69 136 LEU A C 1
ATOM 1085 O O . LEU A 1 136 ? -25.057 -3.287 40.741 1.00 97.69 136 LEU A O 1
ATOM 1089 N N . GLU A 1 137 ? -25.511 -2.308 38.774 1.00 97.44 137 GLU A N 1
ATOM 1090 C CA . GLU A 1 137 ? -26.556 -1.434 39.327 1.00 97.44 137 GLU A CA 1
ATOM 1091 C C . GLU A 1 137 ? -27.761 -2.249 39.828 1.00 97.44 137 GLU A C 1
ATOM 1093 O O . GLU A 1 137 ? -28.286 -1.983 40.909 1.00 97.44 137 GLU A O 1
ATOM 1098 N N . VAL A 1 138 ? -28.142 -3.316 39.112 1.00 97.81 138 VAL A N 1
ATOM 1099 C CA . VAL A 1 138 ? -29.179 -4.259 39.569 1.00 97.81 138 VAL A CA 1
ATOM 1100 C C . VAL A 1 138 ? -28.775 -4.931 40.885 1.00 97.81 138 VAL A C 1
ATOM 1102 O O . VAL A 1 138 ? -29.586 -5.025 41.811 1.00 97.81 138 VAL A O 1
ATOM 1105 N N . GLN A 1 139 ? -27.522 -5.384 40.999 1.00 97.31 139 GLN A N 1
ATOM 1106 C CA . GLN A 1 139 ? -27.018 -5.993 42.235 1.00 97.31 139 GLN A CA 1
ATOM 1107 C C . GLN A 1 139 ? -26.995 -4.998 43.399 1.00 97.31 139 GLN A C 1
ATOM 1109 O O . GLN A 1 139 ? -27.393 -5.350 44.512 1.00 97.31 139 GLN A O 1
ATOM 1114 N N . LYS A 1 140 ? -26.576 -3.756 43.146 1.00 97.69 140 LYS A N 1
ATOM 1115 C CA . LYS A 1 140 ? -26.568 -2.681 44.140 1.00 97.69 140 LYS A CA 1
ATOM 1116 C C . LYS A 1 140 ? -27.977 -2.396 44.663 1.00 97.69 140 LYS A C 1
ATOM 1118 O O . LYS A 1 140 ? -28.174 -2.416 45.875 1.00 97.69 140 LYS A O 1
ATOM 1123 N N . GLN A 1 141 ? -28.967 -2.244 43.781 1.00 97.38 141 GLN A N 1
ATOM 1124 C CA . GLN A 1 141 ? -30.357 -2.019 44.189 1.00 97.38 141 GLN A CA 1
ATOM 1125 C C . GLN A 1 141 ? -30.907 -3.181 45.030 1.00 97.38 141 GLN A C 1
ATOM 1127 O O . GLN A 1 141 ? -31.605 -2.972 46.023 1.00 97.38 141 GLN A O 1
ATOM 1132 N N . ALA A 1 142 ? -30.580 -4.425 44.664 1.00 97.25 142 ALA A N 1
ATOM 1133 C CA . ALA A 1 142 ? -30.993 -5.598 45.431 1.00 97.25 142 ALA A CA 1
ATOM 1134 C C . ALA A 1 142 ? -30.386 -5.616 46.846 1.00 97.25 142 ALA A C 1
ATOM 1136 O O . ALA A 1 142 ? -31.047 -6.057 47.788 1.00 97.25 142 ALA A O 1
ATOM 1137 N N . LEU A 1 143 ? -29.146 -5.145 47.006 1.00 97.81 143 LEU A N 1
ATOM 1138 C CA . LEU A 1 143 ? -28.498 -5.007 48.311 1.00 97.81 143 LEU A CA 1
ATOM 1139 C C . LEU A 1 143 ? -29.106 -3.870 49.137 1.00 97.81 143 LEU A C 1
ATOM 1141 O O . LEU A 1 143 ? -29.409 -4.090 50.306 1.00 97.81 143 LEU A O 1
ATOM 1145 N N . GLU A 1 144 ? -29.352 -2.702 48.543 1.00 97.31 144 GLU A N 1
ATOM 1146 C CA . GLU A 1 144 ? -30.018 -1.578 49.221 1.00 97.31 144 GLU A CA 1
ATOM 1147 C C . GLU A 1 144 ? -31.405 -1.975 49.743 1.00 97.31 144 GLU A C 1
ATOM 1149 O O . GLU A 1 144 ? -31.728 -1.727 50.904 1.00 97.31 144 GLU A O 1
ATOM 1154 N N . ASN A 1 145 ? -32.194 -2.695 48.938 1.00 97.31 145 ASN A N 1
ATOM 1155 C CA . ASN A 1 145 ? -33.503 -3.196 49.362 1.00 97.31 145 ASN A CA 1
ATOM 1156 C C . ASN A 1 145 ? -33.401 -4.158 50.560 1.00 97.31 145 ASN A C 1
ATOM 1158 O O . ASN A 1 145 ? -34.244 -4.119 51.455 1.00 97.31 145 ASN A O 1
ATOM 1162 N N . LYS A 1 146 ? -32.368 -5.012 50.600 1.00 97.31 146 LYS A N 1
ATOM 1163 C CA . LYS A 1 146 ? -32.120 -5.916 51.737 1.00 97.31 146 LYS A CA 1
ATOM 1164 C C . LYS A 1 146 ? -31.704 -5.158 52.995 1.00 97.31 146 LYS A C 1
ATOM 1166 O O . LYS A 1 146 ? -32.152 -5.526 54.076 1.00 97.31 146 LYS A O 1
ATOM 1171 N N . ILE A 1 147 ? -30.868 -4.127 52.861 1.00 97.12 147 ILE A N 1
ATOM 1172 C CA . ILE A 1 147 ? -30.461 -3.270 53.984 1.00 97.12 147 ILE A CA 1
ATOM 1173 C C . ILE A 1 147 ? -31.691 -2.593 54.590 1.00 97.12 147 ILE A C 1
ATOM 1175 O O . ILE A 1 147 ? -31.897 -2.696 55.795 1.00 97.12 147 ILE A O 1
ATOM 1179 N N . ASN A 1 148 ? -32.544 -1.992 53.757 1.00 96.56 148 ASN A N 1
ATOM 1180 C CA . ASN A 1 148 ? -33.764 -1.331 54.223 1.00 96.56 148 ASN A CA 1
ATOM 1181 C C . ASN A 1 148 ? -34.692 -2.306 54.963 1.00 96.56 148 ASN A C 1
ATOM 1183 O O . ASN A 1 148 ? -35.136 -2.006 56.066 1.00 96.56 148 ASN A O 1
ATOM 1187 N N . ALA A 1 149 ? -34.909 -3.507 54.415 1.00 95.75 149 ALA A N 1
ATOM 1188 C CA . ALA A 1 149 ? -35.736 -4.525 55.063 1.00 95.75 149 ALA A CA 1
ATOM 1189 C C . ALA A 1 149 ? -35.178 -4.980 56.426 1.00 95.75 149 ALA A C 1
ATOM 1191 O O . ALA A 1 149 ? -35.946 -5.227 57.353 1.00 95.75 149 ALA A O 1
ATOM 1192 N N . LEU A 1 150 ? -33.851 -5.093 56.559 1.00 95.88 150 LEU A N 1
ATOM 1193 C CA . LEU A 1 150 ? -33.212 -5.415 57.838 1.00 95.88 150 LEU A CA 1
ATOM 1194 C C . LEU A 1 150 ? -33.368 -4.276 58.852 1.00 95.88 150 LEU A C 1
ATOM 1196 O O . LEU A 1 150 ? -33.679 -4.548 60.008 1.00 95.88 150 LEU A O 1
ATOM 1200 N N . SER A 1 151 ? -33.202 -3.021 58.426 1.00 94.38 151 SER A N 1
ATOM 1201 C CA . SER A 1 151 ? -33.418 -1.854 59.288 1.00 94.38 151 SER A CA 1
ATOM 1202 C C . SER A 1 151 ? -34.869 -1.732 59.759 1.00 94.38 151 SER A C 1
ATOM 1204 O O . SER A 1 151 ? -35.102 -1.428 60.928 1.00 94.38 151 SER A O 1
ATOM 1206 N N . ASP A 1 152 ? -35.846 -2.011 58.893 1.00 94.25 152 ASP A N 1
ATOM 1207 C CA . ASP A 1 152 ? -37.265 -2.026 59.271 1.00 94.25 152 ASP A CA 1
ATOM 1208 C C . ASP A 1 152 ? -37.556 -3.113 60.320 1.00 94.25 152 ASP A C 1
ATOM 1210 O O . ASP A 1 152 ? -38.265 -2.865 61.299 1.00 94.25 152 ASP A O 1
ATOM 1214 N N . LEU A 1 153 ? -36.968 -4.305 60.150 1.00 94.50 153 LEU A N 1
ATOM 1215 C CA . LEU A 1 153 ? -37.099 -5.417 61.094 1.00 94.50 153 LEU A CA 1
ATOM 1216 C C . LEU A 1 153 ? -36.487 -5.076 62.463 1.00 94.50 153 LEU A C 1
ATOM 1218 O O . LEU A 1 153 ? -37.087 -5.351 63.500 1.00 94.50 153 LEU A O 1
ATOM 1222 N N . GLU A 1 154 ? -35.307 -4.453 62.472 1.00 92.94 154 GLU A N 1
ATOM 1223 C CA . GLU A 1 154 ? -34.636 -3.991 63.691 1.00 92.94 154 GLU A CA 1
ATOM 1224 C C . GLU A 1 154 ? -35.482 -2.945 64.433 1.00 92.94 154 GLU A C 1
ATOM 1226 O O . GLU A 1 154 ? -35.6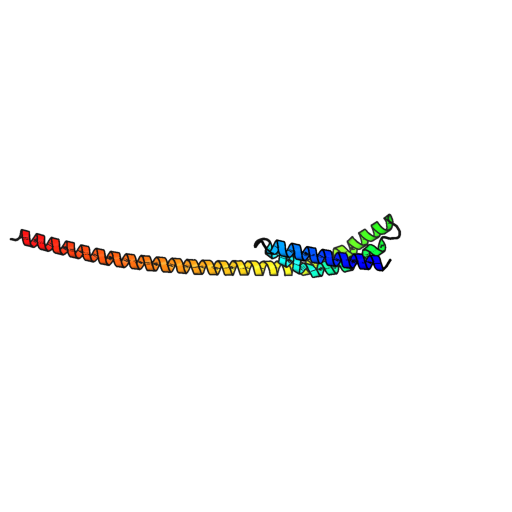56 -3.032 65.649 1.00 92.94 154 GLU A O 1
ATOM 1231 N N . GLN A 1 155 ? -36.080 -1.992 63.710 1.00 91.69 155 GLN A N 1
ATOM 1232 C CA . GLN A 1 155 ? -36.979 -1.001 64.307 1.00 91.69 155 GLN A CA 1
ATOM 1233 C C . GLN A 1 155 ? -38.270 -1.605 64.865 1.00 91.69 155 GLN A C 1
ATOM 1235 O O . GLN A 1 155 ? -38.793 -1.080 65.849 1.00 91.69 155 GLN A O 1
ATOM 1240 N N . GLN A 1 156 ? -38.803 -2.663 64.247 1.00 89.69 156 GLN A N 1
ATOM 1241 C CA . GLN A 1 156 ? -39.928 -3.417 64.804 1.00 89.69 156 GLN A CA 1
ATOM 1242 C C . GLN A 1 156 ? -39.538 -4.074 66.129 1.00 89.69 156 GLN A C 1
ATOM 1244 O O . GLN A 1 156 ? -40.221 -3.868 67.126 1.00 89.69 156 GLN A O 1
ATOM 1249 N N . TYR A 1 157 ? -38.401 -4.772 66.163 1.00 83.50 157 TYR A N 1
ATOM 1250 C CA . TYR A 1 157 ? -37.910 -5.450 67.366 1.00 83.50 157 TYR A CA 1
ATOM 1251 C C . TYR A 1 157 ? -37.595 -4.512 68.538 1.00 83.50 157 TYR A C 1
ATOM 1253 O O . TYR A 1 157 ? -37.667 -4.938 69.682 1.00 83.50 157 TYR A O 1
ATOM 1261 N N . LEU A 1 158 ? -37.223 -3.256 68.275 1.00 84.44 158 LEU A N 1
ATOM 1262 C CA . LEU A 1 158 ? -36.927 -2.259 69.314 1.00 84.44 158 LEU A CA 1
ATOM 1263 C C . LEU A 1 158 ? -38.173 -1.565 69.892 1.00 84.44 158 LEU A C 1
ATOM 1265 O O . LEU A 1 158 ? -38.044 -0.800 70.850 1.00 84.44 158 LEU A O 1
ATOM 1269 N N . LYS A 1 159 ? -39.353 -1.752 69.287 1.00 74.56 159 LYS A N 1
ATOM 1270 C CA . LYS A 1 159 ? -40.622 -1.151 69.738 1.00 74.56 159 LYS A CA 1
ATOM 1271 C C . LYS A 1 159 ? -41.505 -2.109 70.546 1.00 74.56 159 LYS A C 1
ATOM 1273 O O . LYS A 1 159 ? -42.422 -1.617 71.204 1.00 74.56 159 LYS A O 1
ATOM 1278 N N . ASP A 1 160 ? -41.226 -3.409 70.483 1.00 54.81 160 ASP A N 1
ATOM 1279 C CA . ASP A 1 160 ? -41.832 -4.465 71.309 1.00 54.81 160 ASP A CA 1
ATOM 1280 C C . ASP A 1 160 ? -41.024 -4.695 72.602 1.00 54.81 160 ASP A C 1
ATOM 1282 O O . ASP A 1 160 ? -41.647 -5.041 73.633 1.00 54.81 160 ASP A O 1
#